Protein AF-A0A7C8ZM82-F1 (afdb_monomer_lite)

Foldseek 3Di:
DPDDDPCPCVVVVLVVVVVVCVVVVHPDDSVNSVPPDDDDFQAADDPDPPCPVLVVVVLVVCCVVPPDPDDDPVVPDDCHSHHPVDDPVVSVVVVVVVVVVVVVPDDPDDDDDDDPPDDDDDDPDDDDDD

Organism: Opuntia streptacantha (NCBI:txid393608)

pLDDT: mean 81.99, std 19.68, range [35.41, 97.06]

Sequence (130 aa):
LEGADPRRLEPEIRKFVVDIYREEGRKEDKKAISQIPFLIPKVPQQRDDKECGNYVLYYIKLFIESAPETFSISKGYPYFMTRDWFDPKSVDHFRNKLEKEQSKKMPVTNSSSLSLQKLRKRGDIISLDD

InterPro domains:
  IPR003653 Ulp1 protease family, C-terminal catalytic domain [PF02902] (40-104)
  IPR038765 Papain-like cysteine peptidase superfamily [SSF54001] (11-98)

Structure (mmCIF, N/CA/C/O backbone):
data_AF-A0A7C8ZM82-F1
#
_entry.id   AF-A0A7C8ZM82-F1
#
loop_
_atom_site.group_PDB
_atom_site.id
_atom_site.type_symbol
_atom_site.label_atom_id
_atom_site.label_alt_id
_atom_site.label_comp_id
_atom_site.label_asym_id
_atom_site.label_entity_id
_atom_site.label_seq_id
_atom_site.pdbx_PDB_ins_code
_atom_site.Cartn_x
_atom_site.Cartn_y
_atom_site.Cartn_z
_atom_site.occupancy
_atom_site.B_iso_or_equiv
_atom_site.auth_seq_id
_atom_site.auth_comp_id
_atom_site.auth_asym_id
_atom_site.auth_atom_id
_atom_site.pdbx_PDB_model_num
ATOM 1 N N . LEU A 1 1 ? 12.440 -12.060 -4.966 1.00 55.78 1 LEU A N 1
ATOM 2 C CA . LEU A 1 1 ? 12.395 -11.997 -3.490 1.00 55.78 1 LEU A CA 1
ATOM 3 C C . LEU A 1 1 ? 11.018 -12.448 -3.023 1.00 55.78 1 LEU A C 1
ATOM 5 O O . LEU A 1 1 ? 10.078 -11.676 -3.098 1.00 55.78 1 LEU A O 1
ATOM 9 N N . GLU A 1 2 ? 10.899 -13.690 -2.571 1.00 56.69 2 GLU A N 1
ATOM 10 C CA . GLU A 1 2 ? 9.748 -14.200 -1.819 1.00 56.69 2 GLU A CA 1
ATOM 11 C C . GLU A 1 2 ? 10.345 -14.926 -0.615 1.00 56.69 2 GLU A C 1
ATOM 13 O O . GLU A 1 2 ? 11.202 -15.789 -0.789 1.00 56.69 2 GLU A O 1
ATOM 18 N N . GLY A 1 3 ? 10.002 -14.521 0.605 1.00 66.00 3 GLY A N 1
ATOM 19 C CA . GLY A 1 3 ? 10.610 -15.135 1.792 1.00 66.00 3 GLY A CA 1
ATOM 20 C C . GLY A 1 3 ? 10.276 -14.458 3.114 1.00 66.00 3 GLY A C 1
ATOM 21 O O . GLY A 1 3 ? 10.403 -15.073 4.166 1.00 66.00 3 GLY A O 1
ATOM 22 N N . ALA A 1 4 ? 9.803 -13.214 3.080 1.00 75.94 4 ALA A N 1
ATOM 23 C CA . ALA A 1 4 ? 9.220 -12.571 4.246 1.00 75.94 4 ALA A CA 1
ATOM 24 C C . ALA A 1 4 ? 7.723 -12.882 4.335 1.00 75.94 4 ALA A C 1
ATOM 26 O O . ALA A 1 4 ? 7.007 -12.694 3.352 1.00 75.94 4 ALA A O 1
ATOM 27 N N . ASP A 1 5 ? 7.247 -13.286 5.515 1.00 88.88 5 ASP A N 1
ATOM 28 C CA . ASP A 1 5 ? 5.812 -13.333 5.793 1.00 88.88 5 ASP A CA 1
ATOM 29 C C . ASP A 1 5 ? 5.222 -11.913 5.660 1.00 88.88 5 ASP A C 1
ATOM 31 O O . ASP A 1 5 ? 5.629 -11.013 6.408 1.00 88.88 5 ASP A O 1
ATOM 35 N N . PRO A 1 6 ? 4.277 -11.675 4.729 1.00 88.56 6 PRO A N 1
ATOM 36 C CA . PRO A 1 6 ? 3.654 -10.365 4.560 1.00 88.56 6 PRO A CA 1
ATOM 37 C C . PRO A 1 6 ? 2.847 -9.915 5.789 1.00 88.56 6 PRO A C 1
ATOM 39 O O . PRO A 1 6 ? 2.544 -8.730 5.905 1.00 88.56 6 PRO A O 1
ATOM 42 N N . ARG A 1 7 ? 2.513 -10.824 6.718 1.00 93.75 7 ARG A N 1
ATOM 43 C CA . ARG A 1 7 ? 1.779 -10.524 7.958 1.00 93.75 7 ARG A CA 1
ATOM 44 C C . ARG A 1 7 ? 2.668 -10.221 9.158 1.00 93.75 7 ARG A C 1
ATOM 46 O O . ARG A 1 7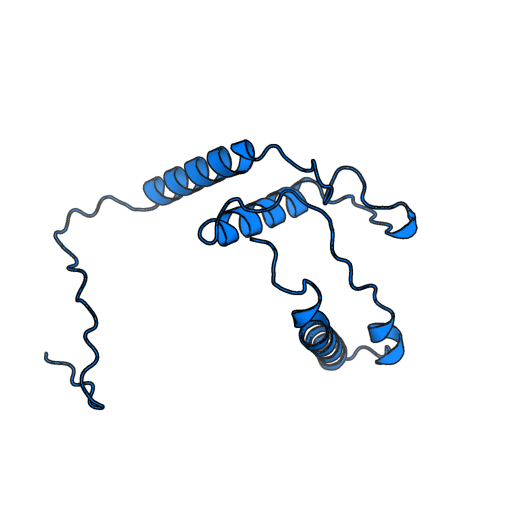 ? 2.148 -9.861 10.208 1.00 93.75 7 ARG A O 1
ATOM 53 N N . ARG A 1 8 ? 3.995 -10.280 9.020 1.00 95.06 8 ARG A N 1
ATOM 54 C CA . ARG A 1 8 ? 4.929 -10.095 10.148 1.00 95.06 8 ARG A CA 1
ATOM 55 C C . ARG A 1 8 ? 4.795 -8.757 10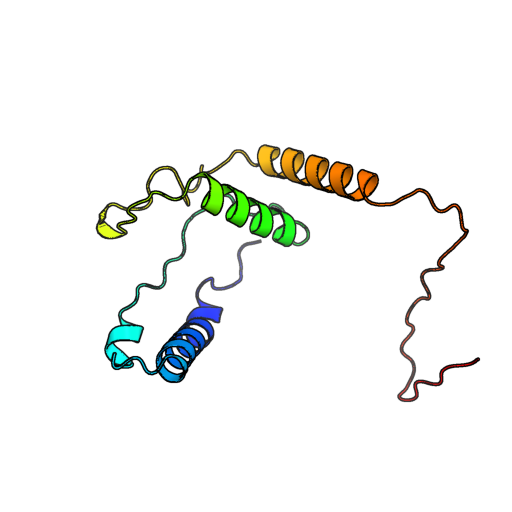.890 1.00 95.06 8 ARG A C 1
ATOM 57 O O . ARG A 1 8 ? 5.219 -8.683 12.029 1.00 95.06 8 ARG A O 1
ATOM 64 N N . LEU A 1 9 ? 4.267 -7.719 10.232 1.00 94.44 9 LEU A N 1
ATOM 65 C CA . LEU A 1 9 ? 4.044 -6.384 10.813 1.00 94.44 9 LEU A CA 1
ATOM 66 C C . LEU A 1 9 ? 2.591 -6.158 11.262 1.00 94.44 9 LEU A C 1
ATOM 68 O O . LEU A 1 9 ? 2.256 -5.077 11.742 1.00 94.44 9 LEU A O 1
ATOM 72 N N . GLU A 1 10 ? 1.699 -7.135 11.063 1.00 95.38 10 GLU A N 1
ATOM 73 C CA . GLU A 1 10 ? 0.292 -7.017 11.453 1.00 95.38 10 GLU A CA 1
ATOM 74 C C . GLU A 1 10 ? 0.125 -6.674 12.951 1.00 95.38 10 GLU A C 1
ATOM 76 O O . GLU A 1 10 ? -0.661 -5.767 13.247 1.00 95.38 10 GLU A O 1
ATOM 81 N N . PRO A 1 11 ? 0.857 -7.294 13.904 1.00 95.00 11 PRO A N 1
ATOM 82 C CA . PRO A 1 11 ? 0.731 -6.961 15.326 1.00 95.00 11 PRO A CA 1
ATOM 83 C C . PRO A 1 11 ? 1.081 -5.501 15.647 1.00 95.00 11 PRO A C 1
ATOM 85 O O . PRO A 1 11 ? 0.334 -4.823 16.358 1.00 95.00 11 PRO A O 1
ATOM 88 N N . GLU A 1 12 ? 2.186 -4.992 15.101 1.00 96.62 12 GLU A N 1
ATOM 89 C CA . GLU A 1 12 ? 2.668 -3.628 15.323 1.00 96.62 12 GLU A CA 1
ATOM 90 C C . GLU A 1 12 ? 1.731 -2.600 14.689 1.00 96.62 12 GLU A C 1
ATOM 92 O O . GLU A 1 12 ? 1.405 -1.594 15.321 1.00 96.62 12 GLU A O 1
ATOM 97 N N . ILE A 1 13 ? 1.232 -2.876 13.478 1.00 96.25 13 ILE A N 1
ATOM 98 C CA . ILE A 1 13 ? 0.248 -2.022 12.801 1.00 96.25 13 ILE A CA 1
ATOM 99 C C . ILE A 1 13 ? -1.049 -1.964 13.615 1.00 96.25 13 ILE A C 1
ATOM 101 O O . ILE A 1 13 ? -1.584 -0.880 13.838 1.00 96.25 13 ILE A O 1
ATOM 105 N N . ARG A 1 14 ? -1.547 -3.102 14.120 1.00 95.50 14 ARG A N 1
ATOM 106 C CA . ARG A 1 14 ? -2.758 -3.127 14.957 1.00 95.50 14 ARG A CA 1
ATOM 107 C C . ARG A 1 14 ? -2.578 -2.338 16.246 1.00 95.50 14 ARG A C 1
ATOM 109 O O . ARG A 1 14 ? -3.480 -1.593 16.623 1.00 95.50 14 ARG A O 1
ATOM 116 N N . LYS A 1 15 ? -1.422 -2.469 16.902 1.00 95.50 15 LYS A N 1
ATOM 117 C CA . LYS A 1 15 ? -1.096 -1.670 18.087 1.00 95.50 15 LYS A CA 1
ATOM 118 C C . LYS A 1 15 ? -1.104 -0.175 17.759 1.00 95.50 15 LYS A C 1
ATOM 120 O O . LYS A 1 15 ? -1.754 0.584 18.467 1.00 95.50 15 LYS A O 1
ATOM 125 N N . PHE A 1 16 ? -0.462 0.219 16.661 1.00 96.44 16 PHE A N 1
ATOM 126 C CA . PHE A 1 16 ? -0.429 1.609 16.213 1.00 96.44 16 PHE A CA 1
ATOM 127 C C . PHE A 1 16 ? -1.835 2.184 15.979 1.00 96.44 16 PHE A C 1
ATOM 129 O O . PHE A 1 16 ? -2.136 3.271 16.463 1.00 96.44 16 PHE A O 1
ATOM 136 N N . VAL A 1 17 ? -2.736 1.435 15.328 1.00 96.06 17 VAL A N 1
ATOM 137 C CA . VAL A 1 17 ? -4.135 1.867 15.138 1.00 96.06 17 VAL A CA 1
ATOM 138 C C . VAL A 1 17 ? -4.875 2.015 16.472 1.00 96.06 17 VAL A C 1
ATOM 140 O O . VAL A 1 17 ? -5.598 2.989 16.665 1.00 96.06 17 VAL A O 1
ATOM 143 N N . VAL A 1 18 ? -4.689 1.080 17.410 1.00 95.44 18 VAL A N 1
ATOM 144 C CA . VAL A 1 18 ? -5.282 1.175 18.757 1.00 95.44 18 VAL A CA 1
ATOM 145 C C . VAL A 1 18 ? -4.798 2.422 19.496 1.00 95.44 18 VAL A C 1
ATOM 147 O O . VAL A 1 18 ? -5.593 3.069 20.179 1.00 95.44 18 VAL A O 1
ATOM 150 N N . ASP A 1 19 ? -3.514 2.750 19.378 1.00 95.69 19 ASP A N 1
ATOM 151 C CA . ASP A 1 19 ? -2.939 3.921 20.031 1.00 95.69 19 ASP A CA 1
ATOM 152 C C . ASP A 1 19 ? -3.482 5.218 19.403 1.00 95.69 19 ASP A C 1
ATOM 154 O O . ASP A 1 19 ? -3.923 6.083 20.151 1.00 95.69 19 ASP A O 1
ATOM 158 N N . ILE A 1 20 ? -3.619 5.308 18.069 1.00 96.50 20 ILE A N 1
ATOM 159 C CA . ILE A 1 20 ? -4.297 6.444 17.406 1.00 96.50 20 ILE A CA 1
ATOM 160 C C . ILE A 1 20 ? -5.713 6.645 17.957 1.00 96.50 20 ILE A C 1
ATOM 162 O O . ILE A 1 20 ? -6.063 7.749 18.361 1.00 96.50 20 ILE A O 1
ATOM 166 N N . TYR A 1 21 ? -6.525 5.584 18.016 1.00 95.50 21 TYR A N 1
ATOM 167 C CA . TYR A 1 21 ? -7.906 5.692 18.501 1.00 95.50 21 TYR A CA 1
ATOM 168 C C . TYR A 1 21 ? -7.962 6.201 19.944 1.00 95.50 21 TYR A C 1
ATOM 170 O O . TYR A 1 21 ? -8.823 7.010 20.286 1.00 95.50 21 TYR A O 1
ATOM 178 N N . ARG A 1 22 ? -7.034 5.744 20.791 1.00 94.19 22 ARG A N 1
ATOM 179 C CA . ARG A 1 22 ? -6.942 6.198 22.180 1.00 94.19 22 ARG A CA 1
ATOM 180 C C . ARG A 1 22 ? -6.575 7.676 22.269 1.00 94.19 22 ARG A C 1
ATOM 182 O O . ARG A 1 22 ? -7.246 8.401 22.996 1.00 94.19 22 ARG A O 1
ATOM 189 N N . GLU A 1 23 ? -5.538 8.099 21.551 1.00 96.31 23 GLU A N 1
ATOM 190 C CA . GLU A 1 23 ? -5.066 9.490 21.561 1.00 96.31 23 GLU A CA 1
ATOM 191 C C . GLU A 1 23 ? -6.113 10.451 20.974 1.00 96.31 23 GLU A C 1
ATOM 193 O O . GLU A 1 23 ? -6.280 11.564 21.463 1.00 96.31 23 GLU A O 1
ATOM 198 N N . GLU A 1 24 ? -6.898 10.002 19.992 1.00 95.94 24 GLU A N 1
ATOM 199 C CA . GLU A 1 24 ? -8.032 10.755 19.437 1.00 95.94 24 GLU A CA 1
ATOM 200 C C . GLU A 1 24 ? -9.283 10.752 20.343 1.00 95.94 24 GLU A C 1
ATOM 202 O O . GLU A 1 24 ? -10.312 11.326 19.984 1.00 95.94 24 GLU A O 1
ATOM 207 N N . GLY A 1 25 ? -9.240 10.103 21.515 1.00 94.69 25 GLY A N 1
ATOM 208 C CA . GLY A 1 25 ? -10.370 10.033 22.450 1.00 94.69 25 GLY A CA 1
ATOM 209 C C . GLY A 1 25 ? -11.568 9.227 21.929 1.00 94.69 25 GLY A C 1
ATOM 210 O O . GLY A 1 25 ? -12.699 9.415 22.391 1.00 94.69 25 GLY A O 1
ATOM 211 N N . ARG A 1 26 ? -11.340 8.338 20.956 1.00 94.00 26 ARG A N 1
ATOM 212 C CA . ARG A 1 26 ? -12.368 7.482 20.355 1.00 94.00 26 ARG A CA 1
ATOM 213 C C . ARG A 1 26 ? -12.843 6.421 21.351 1.00 94.00 26 ARG A C 1
ATOM 215 O O . ARG A 1 26 ? -12.087 5.962 22.206 1.00 94.00 26 ARG A O 1
ATOM 222 N N . LYS A 1 27 ? -14.122 6.042 21.262 1.00 92.75 27 LYS A N 1
ATOM 223 C CA . LYS A 1 27 ? -14.788 5.148 22.237 1.00 92.75 27 LYS A CA 1
ATOM 224 C C . LYS A 1 27 ? -14.847 3.692 21.778 1.00 92.75 27 LYS A C 1
ATOM 226 O O . LYS A 1 27 ? -15.312 2.835 22.528 1.00 92.75 27 LYS A O 1
ATOM 231 N N . GLU A 1 28 ? -14.441 3.417 20.544 1.00 92.44 28 GLU A N 1
ATOM 232 C CA . GLU A 1 28 ? -14.440 2.085 19.963 1.00 92.44 28 GLU A CA 1
ATOM 233 C C . GLU A 1 28 ? -13.540 1.142 20.767 1.00 92.44 28 GLU A C 1
ATOM 235 O O . GLU A 1 28 ? -12.388 1.440 21.082 1.00 92.44 28 GLU A O 1
ATOM 240 N N . ASP A 1 29 ? -14.081 -0.031 21.082 1.00 89.94 29 ASP A N 1
ATOM 241 C CA . ASP A 1 29 ? -13.358 -1.074 21.796 1.00 89.94 29 ASP A CA 1
ATOM 242 C C . ASP A 1 29 ? -12.220 -1.655 20.935 1.00 89.94 29 ASP A C 1
ATOM 244 O O . ASP A 1 29 ? -12.329 -1.798 19.714 1.00 89.94 29 ASP A O 1
ATOM 248 N N . LYS A 1 30 ? -11.144 -2.101 21.590 1.00 90.31 30 LYS A N 1
ATOM 249 C CA . LYS A 1 30 ? -10.042 -2.850 20.974 1.00 90.31 30 LYS A CA 1
ATOM 250 C C . LYS A 1 30 ? -10.537 -4.062 20.184 1.00 90.31 30 LYS A C 1
ATOM 252 O O . LYS A 1 30 ? -9.932 -4.395 19.167 1.00 90.31 30 LYS A O 1
ATOM 257 N N . LYS A 1 31 ? -11.631 -4.714 20.608 1.00 92.19 31 LYS A N 1
ATOM 258 C CA . LYS A 1 31 ? -12.248 -5.809 19.841 1.00 92.19 31 LYS A CA 1
ATOM 259 C C . LYS A 1 31 ? -12.818 -5.329 18.510 1.00 92.19 31 LYS A C 1
ATOM 261 O O . LYS A 1 31 ? -12.694 -6.042 17.525 1.00 92.19 31 LYS A O 1
ATOM 266 N N . ALA A 1 32 ? -13.417 -4.140 18.455 1.00 91.69 32 ALA A N 1
ATOM 267 C CA . ALA A 1 32 ? -13.898 -3.569 17.198 1.00 91.69 32 ALA A CA 1
ATOM 268 C C . ALA A 1 32 ? -12.720 -3.250 16.263 1.00 91.69 32 ALA A C 1
ATOM 270 O O . ALA A 1 32 ? -12.747 -3.617 15.091 1.00 91.69 32 ALA A O 1
ATOM 271 N N . ILE A 1 33 ? -11.642 -2.672 16.803 1.00 91.50 33 ILE A N 1
ATOM 272 C CA . ILE A 1 33 ? -10.413 -2.377 16.048 1.00 91.50 33 ILE A CA 1
ATOM 273 C C . ILE A 1 33 ? -9.753 -3.669 15.533 1.00 91.50 33 ILE A C 1
ATOM 275 O O . ILE A 1 33 ? -9.256 -3.714 14.407 1.00 91.50 33 ILE A O 1
ATOM 279 N N . SER A 1 34 ? -9.784 -4.761 16.306 1.00 91.00 34 SER A N 1
ATOM 280 C CA . SER A 1 34 ? -9.236 -6.050 15.863 1.00 91.00 34 SER A CA 1
ATOM 281 C C . SER A 1 34 ? -10.030 -6.695 14.723 1.00 91.00 34 SER A C 1
ATOM 283 O O . SER A 1 34 ? -9.459 -7.487 13.976 1.00 91.00 34 SER A O 1
ATOM 285 N N . GLN A 1 35 ? -11.304 -6.325 14.537 1.00 92.75 35 GLN A N 1
ATOM 286 C CA . GLN A 1 35 ? -12.102 -6.766 13.388 1.00 92.75 35 GLN A CA 1
ATOM 287 C C . GLN A 1 35 ? -11.777 -6.011 12.094 1.00 92.75 35 GLN A C 1
ATOM 289 O O . GLN A 1 35 ? -12.237 -6.430 11.033 1.00 92.75 35 GLN A O 1
ATOM 294 N N . ILE A 1 36 ? -10.981 -4.933 12.141 1.00 91.81 36 ILE A N 1
ATOM 295 C CA . ILE A 1 36 ? -10.524 -4.260 10.921 1.00 91.81 36 ILE A CA 1
ATOM 296 C C . ILE A 1 36 ? -9.715 -5.275 10.090 1.00 91.81 36 ILE A C 1
ATOM 298 O O . ILE A 1 36 ? -8.717 -5.819 10.597 1.00 91.81 36 ILE A O 1
ATOM 302 N N . PRO A 1 37 ? -10.124 -5.559 8.836 1.00 91.44 37 PRO A N 1
ATOM 303 C CA . PRO A 1 37 ? -9.442 -6.537 7.999 1.00 91.44 37 PRO A CA 1
ATOM 304 C C . PRO A 1 37 ? -8.002 -6.115 7.697 1.00 91.44 37 PRO A C 1
ATOM 306 O O . PRO A 1 37 ? -7.757 -5.004 7.232 1.00 91.44 37 PRO A O 1
ATOM 309 N N . 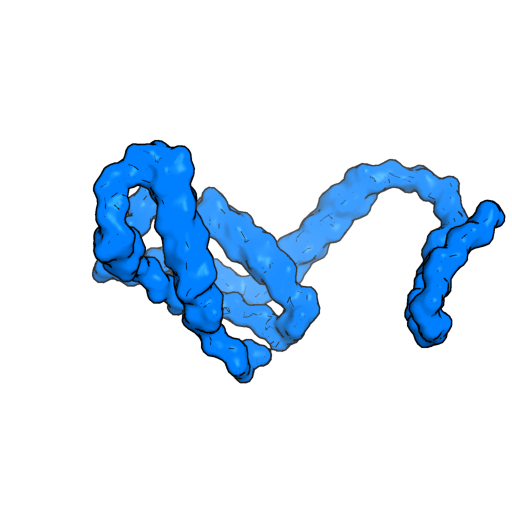PHE A 1 38 ? -7.050 -7.026 7.906 1.00 92.38 38 PHE A N 1
ATOM 310 C CA . PHE A 1 38 ? -5.666 -6.850 7.466 1.00 92.38 38 PHE A CA 1
ATOM 311 C C . PHE A 1 38 ? -5.477 -7.538 6.114 1.00 92.38 38 PHE A C 1
ATOM 313 O O . PHE A 1 38 ? -5.438 -8.772 6.025 1.00 92.38 38 PHE A O 1
ATOM 320 N N . LEU A 1 39 ? -5.426 -6.735 5.052 1.00 90.50 39 LEU A N 1
ATOM 321 C CA . LEU A 1 39 ? -5.418 -7.226 3.679 1.00 90.50 39 LEU A CA 1
ATOM 322 C C . LEU A 1 39 ? -4.033 -7.133 3.046 1.00 90.50 39 LEU A C 1
ATOM 324 O O . LEU A 1 39 ? -3.363 -6.108 3.142 1.00 90.50 39 LEU A O 1
ATOM 328 N N . ILE A 1 40 ? -3.652 -8.193 2.333 1.00 91.38 40 ILE A N 1
ATOM 329 C CA . ILE A 1 40 ? -2.425 -8.256 1.537 1.00 91.38 40 ILE A CA 1
ATOM 330 C C . ILE A 1 40 ? -2.817 -8.267 0.052 1.00 91.38 40 ILE A C 1
ATOM 332 O O . ILE A 1 40 ? -3.094 -9.343 -0.491 1.00 91.38 40 ILE A O 1
ATOM 336 N N . PRO A 1 41 ? -2.888 -7.099 -0.611 1.00 91.50 41 PRO A N 1
ATOM 337 C CA . PRO A 1 41 ? -3.200 -7.032 -2.033 1.00 91.50 41 PRO A CA 1
ATOM 338 C C . PRO A 1 41 ? -2.102 -7.718 -2.851 1.00 91.50 41 PRO A C 1
ATOM 340 O O . PRO A 1 41 ? -0.916 -7.675 -2.515 1.00 91.50 41 PRO A O 1
ATOM 343 N N . LYS A 1 42 ? -2.489 -8.346 -3.960 1.00 91.75 42 LYS A N 1
ATOM 344 C CA . LYS A 1 42 ? -1.537 -8.902 -4.923 1.00 91.75 42 LYS A CA 1
ATOM 345 C C . LYS A 1 42 ? -1.263 -7.831 -5.966 1.00 91.75 42 LYS A C 1
ATOM 347 O O . LYS A 1 42 ? -2.074 -7.676 -6.859 1.00 91.75 42 LYS A O 1
ATOM 352 N N . VAL A 1 43 ? -0.154 -7.110 -5.838 1.00 94.00 43 VAL A N 1
ATOM 353 C CA . VAL A 1 43 ? 0.274 -6.035 -6.759 1.00 94.00 43 VAL A CA 1
ATOM 354 C C . VAL A 1 43 ? 1.529 -6.445 -7.543 1.00 94.00 43 VAL A C 1
ATOM 356 O O . VAL A 1 43 ? 2.179 -7.410 -7.119 1.00 94.00 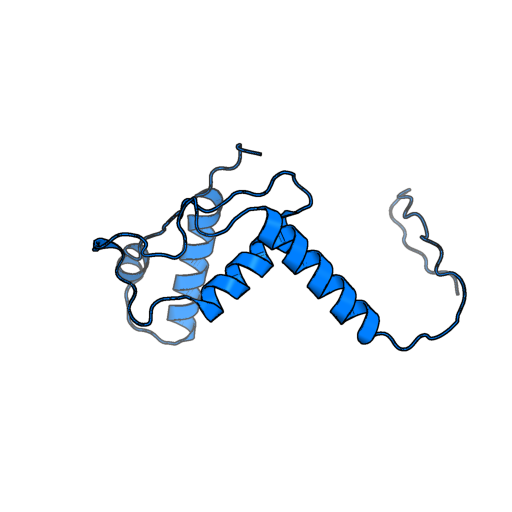43 VAL A O 1
ATOM 359 N N . PRO A 1 44 ? 1.906 -5.768 -8.649 1.00 95.19 44 PRO A N 1
ATOM 360 C CA . PRO A 1 44 ? 3.182 -6.030 -9.318 1.00 95.19 44 PRO A CA 1
ATOM 361 C C . PRO A 1 44 ? 4.342 -5.938 -8.321 1.00 95.19 44 PRO A C 1
ATOM 363 O O . PRO A 1 44 ? 4.449 -4.949 -7.609 1.00 95.19 44 PRO A O 1
ATOM 366 N N . GLN A 1 45 ? 5.188 -6.965 -8.229 1.00 92.75 45 GLN A N 1
ATOM 367 C CA . GLN A 1 45 ? 6.268 -7.028 -7.236 1.00 92.75 45 GLN A CA 1
ATOM 368 C C . GLN A 1 45 ? 7.586 -6.472 -7.792 1.00 92.75 45 GLN A C 1
ATOM 370 O O . GLN A 1 45 ? 7.856 -6.574 -8.989 1.00 92.75 45 GLN A O 1
ATOM 375 N N . GLN A 1 46 ? 8.420 -5.918 -6.908 1.00 91.62 46 GLN A N 1
ATOM 376 C CA . GLN A 1 46 ? 9.767 -5.448 -7.246 1.00 91.62 46 GLN A CA 1
ATOM 377 C C . GLN A 1 46 ? 10.655 -6.576 -7.795 1.00 91.62 46 GLN A C 1
ATOM 379 O O . GLN A 1 46 ? 10.521 -7.739 -7.402 1.00 91.62 46 GLN A O 1
ATOM 384 N N . ARG A 1 47 ? 11.586 -6.223 -8.686 1.00 90.25 47 ARG A N 1
ATOM 385 C CA . ARG A 1 47 ? 12.449 -7.189 -9.386 1.00 90.25 47 ARG A CA 1
ATOM 386 C C . ARG A 1 47 ? 13.630 -7.634 -8.520 1.00 90.25 47 ARG A C 1
ATOM 388 O O . ARG A 1 47 ? 14.005 -8.805 -8.550 1.00 90.25 47 ARG A O 1
ATOM 395 N N . ASP A 1 48 ? 14.172 -6.718 -7.721 1.00 89.38 48 ASP A N 1
ATOM 396 C CA . ASP A 1 48 ? 15.320 -6.931 -6.834 1.00 89.38 48 ASP A CA 1
ATOM 397 C C . ASP A 1 48 ? 15.125 -6.260 -5.459 1.00 89.38 48 ASP A C 1
ATOM 399 O O . ASP A 1 48 ? 14.043 -5.770 -5.143 1.00 89.38 48 ASP A O 1
ATOM 403 N N . ASP A 1 49 ? 16.145 -6.288 -4.600 1.00 86.50 49 ASP A N 1
ATOM 404 C CA . ASP A 1 49 ? 16.138 -5.740 -3.237 1.00 86.50 49 ASP A CA 1
ATOM 405 C C . ASP A 1 49 ? 16.452 -4.235 -3.153 1.00 86.50 49 ASP A C 1
ATOM 407 O O . ASP A 1 49 ? 16.396 -3.658 -2.067 1.00 86.50 49 ASP A O 1
ATOM 411 N N . LYS A 1 50 ? 16.735 -3.582 -4.283 1.00 90.25 50 LYS A N 1
ATOM 412 C CA . LYS A 1 50 ? 17.145 -2.171 -4.369 1.00 90.25 50 LYS A CA 1
ATOM 413 C C . LYS A 1 50 ? 16.023 -1.262 -4.852 1.00 90.25 50 LYS A C 1
ATOM 415 O O . LYS A 1 50 ? 16.044 -0.065 -4.581 1.00 90.25 50 LYS A O 1
ATOM 420 N N . GLU A 1 51 ? 15.030 -1.809 -5.547 1.00 92.25 51 GLU A N 1
ATOM 421 C CA . GLU A 1 51 ? 13.940 -1.019 -6.130 1.00 92.25 51 GLU A CA 1
ATOM 422 C C . GLU A 1 51 ? 12.755 -0.756 -5.186 1.00 92.25 51 GLU A C 1
ATOM 424 O O . GLU A 1 51 ? 11.829 -0.038 -5.567 1.00 92.25 51 GLU A O 1
ATOM 429 N N . CYS A 1 52 ? 12.761 -1.283 -3.957 1.00 92.38 52 CYS A N 1
ATOM 430 C CA . CYS A 1 52 ? 11.603 -1.233 -3.053 1.00 92.38 52 CYS A CA 1
ATOM 431 C C . CYS A 1 52 ? 11.045 0.183 -2.840 1.00 92.38 52 CYS A C 1
ATOM 433 O O . CYS A 1 52 ? 9.833 0.387 -2.913 1.00 92.38 52 CYS A O 1
ATOM 435 N N . GLY A 1 53 ? 11.922 1.176 -2.666 1.00 93.00 53 GLY A N 1
ATOM 436 C CA . GLY A 1 53 ? 11.526 2.576 -2.506 1.00 93.00 53 GLY A CA 1
ATOM 437 C C . GLY A 1 53 ? 10.799 3.136 -3.732 1.00 93.00 53 GLY A C 1
ATOM 438 O O . GLY A 1 53 ? 9.793 3.826 -3.583 1.00 93.00 53 GLY A O 1
ATOM 439 N N . ASN A 1 54 ? 11.240 2.782 -4.944 1.00 94.94 54 ASN A N 1
ATOM 440 C CA . ASN A 1 54 ? 10.601 3.229 -6.186 1.00 94.94 54 ASN A CA 1
ATOM 441 C C . ASN A 1 54 ? 9.189 2.652 -6.322 1.00 94.94 54 ASN A C 1
ATOM 443 O O . ASN A 1 54 ? 8.262 3.379 -6.678 1.00 94.94 54 ASN A O 1
ATOM 447 N N . TYR A 1 55 ? 9.014 1.369 -5.994 1.00 95.81 55 TYR A N 1
ATOM 448 C CA . TYR A 1 55 ? 7.702 0.721 -6.017 1.00 95.81 55 TYR A CA 1
ATOM 449 C C . TYR A 1 55 ? 6.768 1.312 -4.957 1.00 95.81 55 TYR A C 1
ATOM 451 O O . TYR A 1 55 ? 5.635 1.643 -5.289 1.00 95.81 55 TYR A O 1
ATOM 459 N N . VAL A 1 56 ? 7.238 1.532 -3.720 1.00 95.44 56 VAL A N 1
ATOM 460 C CA . VAL A 1 56 ? 6.435 2.173 -2.658 1.00 95.44 56 VAL A CA 1
ATOM 461 C C . VAL A 1 56 ? 5.943 3.554 -3.091 1.00 95.44 56 VAL A C 1
ATOM 463 O O . VAL A 1 56 ? 4.750 3.838 -2.996 1.00 95.44 56 VAL A O 1
ATOM 466 N N . LEU A 1 57 ? 6.834 4.397 -3.621 1.00 96.50 57 LEU A N 1
ATOM 467 C CA . LEU A 1 57 ? 6.460 5.724 -4.114 1.00 96.50 57 LEU A CA 1
ATOM 468 C C . LEU A 1 57 ? 5.465 5.645 -5.277 1.00 96.50 57 LEU A C 1
ATOM 470 O O . LEU A 1 57 ? 4.525 6.439 -5.344 1.00 96.50 57 LEU A O 1
ATOM 474 N N . TYR A 1 58 ? 5.643 4.678 -6.176 1.00 97.06 58 TYR A N 1
ATOM 475 C CA . TYR A 1 58 ? 4.741 4.499 -7.305 1.00 97.06 58 TYR A CA 1
ATOM 476 C C . TYR A 1 58 ? 3.357 3.987 -6.878 1.00 97.06 58 TYR A C 1
ATOM 478 O O . TYR A 1 58 ? 2.352 4.485 -7.382 1.00 97.06 58 TYR A O 1
ATOM 486 N N . TYR A 1 59 ? 3.276 3.087 -5.890 1.00 96.88 59 TYR A N 1
ATOM 487 C CA . TYR A 1 59 ? 2.000 2.673 -5.297 1.00 96.88 59 TYR A CA 1
ATOM 488 C C . TYR A 1 59 ? 1.250 3.857 -4.690 1.00 96.88 59 TYR A C 1
ATOM 490 O O . TYR A 1 59 ? 0.055 3.999 -4.927 1.00 96.88 59 TYR A O 1
ATOM 498 N N . ILE A 1 60 ? 1.943 4.724 -3.942 1.00 96.69 60 ILE A N 1
ATOM 499 C CA . ILE A 1 60 ? 1.344 5.922 -3.334 1.00 96.69 60 ILE A CA 1
ATOM 500 C C . ILE A 1 60 ? 0.809 6.858 -4.421 1.00 96.69 60 ILE A C 1
ATOM 502 O O . ILE A 1 60 ? -0.326 7.319 -4.320 1.00 96.69 60 ILE A O 1
ATOM 506 N N . LYS A 1 61 ? 1.585 7.097 -5.489 1.00 96.50 61 LYS A N 1
ATOM 507 C CA . LYS A 1 61 ? 1.139 7.896 -6.641 1.00 96.50 61 LYS A CA 1
ATOM 508 C C . LYS A 1 61 ? -0.154 7.336 -7.240 1.00 96.50 61 LYS A C 1
ATOM 510 O O . LYS A 1 61 ? -1.125 8.072 -7.371 1.00 96.50 61 LYS A O 1
ATOM 515 N N . LEU A 1 62 ? -0.173 6.049 -7.593 1.00 95.94 62 LEU A N 1
ATOM 516 C CA . LEU A 1 62 ? -1.347 5.424 -8.211 1.00 95.94 62 LEU A CA 1
ATOM 517 C C . LEU A 1 62 ? -2.545 5.377 -7.261 1.00 95.94 62 LEU A C 1
ATOM 519 O O . LEU A 1 62 ? -3.679 5.527 -7.701 1.00 95.94 62 LEU A O 1
ATOM 523 N N . PHE A 1 63 ? -2.312 5.196 -5.962 1.00 94.88 63 PHE A N 1
ATOM 524 C CA . PHE A 1 63 ? -3.377 5.254 -4.969 1.00 94.88 63 PHE A CA 1
ATOM 525 C C . PHE A 1 63 ? -4.015 6.647 -4.931 1.00 94.88 63 PHE A C 1
ATOM 527 O O . PHE A 1 63 ? -5.230 6.757 -5.014 1.00 94.88 63 PHE A O 1
ATOM 534 N N . ILE A 1 64 ? -3.215 7.715 -4.878 1.00 94.94 64 ILE A N 1
ATOM 535 C CA . ILE A 1 64 ? -3.732 9.093 -4.870 1.00 94.94 64 ILE A CA 1
ATOM 536 C C . ILE A 1 64 ? -4.482 9.422 -6.170 1.00 94.94 64 ILE A C 1
ATOM 538 O O . ILE A 1 64 ? -5.498 10.108 -6.134 1.00 94.94 64 ILE A O 1
ATOM 542 N N . GLU A 1 65 ? -4.000 8.940 -7.317 1.00 93.69 65 GLU A N 1
ATOM 543 C CA . GLU A 1 65 ? -4.592 9.242 -8.627 1.00 93.69 65 GLU A CA 1
ATOM 544 C C . GLU A 1 65 ? -5.822 8.395 -8.972 1.00 93.69 65 GLU A C 1
ATOM 546 O O . GLU A 1 65 ? -6.620 8.797 -9.815 1.00 93.69 65 GLU A O 1
ATOM 551 N N . SER A 1 66 ? -5.938 7.186 -8.421 1.00 90.31 66 SER A N 1
ATOM 552 C CA . SER A 1 66 ? -6.886 6.178 -8.913 1.00 90.31 66 SER A CA 1
ATOM 553 C C . SER A 1 66 ? -7.680 5.472 -7.817 1.00 90.31 66 SER A C 1
ATOM 555 O O . SER A 1 66 ? -8.494 4.608 -8.143 1.00 90.31 66 SER A O 1
ATOM 557 N N . ALA A 1 67 ? -7.492 5.793 -6.533 1.00 91.75 67 ALA A N 1
ATOM 558 C CA . ALA A 1 67 ? -8.331 5.209 -5.491 1.00 91.75 67 ALA A CA 1
ATOM 559 C C . ALA A 1 67 ? -9.817 5.516 -5.772 1.00 91.75 67 ALA A C 1
ATOM 561 O O . ALA A 1 67 ? -10.166 6.659 -6.073 1.00 91.75 67 ALA A O 1
ATOM 562 N N . PRO A 1 68 ? -10.704 4.511 -5.699 1.00 89.69 68 PRO A N 1
ATOM 563 C CA . PRO A 1 68 ? -12.128 4.738 -5.870 1.00 89.69 68 PRO A CA 1
ATOM 564 C C . PRO A 1 68 ? -12.660 5.571 -4.701 1.00 89.69 68 PRO A C 1
ATOM 566 O O . PRO A 1 68 ? -12.283 5.339 -3.553 1.00 89.69 68 PRO A O 1
ATOM 569 N N . GLU A 1 69 ? -13.600 6.478 -4.976 1.00 88.25 69 GLU A N 1
ATOM 570 C CA . GLU A 1 69 ? -14.267 7.274 -3.931 1.00 88.25 69 GLU A CA 1
ATOM 571 C C . GLU A 1 69 ? -14.939 6.385 -2.877 1.00 88.25 69 GLU A C 1
ATOM 573 O O . GLU A 1 69 ? -14.928 6.682 -1.686 1.00 88.25 69 GLU A O 1
ATOM 578 N N . THR A 1 70 ? -15.507 5.258 -3.319 1.00 86.19 70 THR A N 1
ATOM 579 C CA . THR A 1 70 ? -16.061 4.227 -2.442 1.00 86.19 70 THR A CA 1
ATOM 580 C C . THR A 1 70 ? -15.304 2.923 -2.635 1.00 86.19 70 THR A C 1
ATOM 582 O O . THR A 1 70 ? -15.387 2.284 -3.684 1.00 86.19 70 THR A O 1
ATOM 585 N N . PHE A 1 71 ? -14.605 2.490 -1.589 1.00 84.44 71 PHE A N 1
ATOM 586 C CA . PHE A 1 71 ? -13.919 1.206 -1.561 1.00 84.44 71 PHE A CA 1
ATOM 587 C C . PHE A 1 71 ? -14.725 0.176 -0.762 1.00 84.44 71 PHE A C 1
ATOM 589 O O . PHE A 1 71 ? -15.132 0.430 0.370 1.00 84.44 71 PHE A O 1
ATOM 596 N N . SER A 1 72 ? -14.950 -1.006 -1.341 1.00 84.12 72 SER A N 1
ATOM 597 C CA . SER A 1 72 ? -15.648 -2.105 -0.672 1.00 84.12 72 SER A CA 1
ATOM 598 C C . SER A 1 72 ? -14.943 -3.429 -0.925 1.00 84.12 72 SER A C 1
ATOM 600 O O . SER A 1 72 ? -14.977 -3.969 -2.026 1.00 84.12 72 SER A O 1
ATOM 602 N N . ILE A 1 73 ? -14.350 -3.975 0.135 1.00 80.38 73 ILE A N 1
ATOM 603 C CA . ILE A 1 73 ? -13.581 -5.226 0.096 1.00 80.38 73 ILE A CA 1
ATOM 604 C C . ILE A 1 73 ? -14.461 -6.417 -0.299 1.00 80.38 73 ILE A C 1
ATOM 606 O O . ILE A 1 73 ? -13.988 -7.335 -0.963 1.00 80.38 73 ILE A O 1
ATOM 610 N N . SER A 1 74 ? -15.747 -6.411 0.072 1.00 84.25 74 SER A N 1
ATOM 611 C CA . SER A 1 74 ? -16.676 -7.499 -0.265 1.00 84.25 74 SER A CA 1
ATOM 612 C C . SER A 1 74 ? -16.915 -7.635 -1.771 1.00 84.25 74 SER A C 1
ATOM 614 O O . SER A 1 74 ? -17.315 -8.703 -2.225 1.00 84.25 74 SER A O 1
ATOM 616 N N . LYS A 1 75 ? -16.632 -6.582 -2.548 1.00 82.50 75 LYS A N 1
ATOM 617 C CA . LYS A 1 75 ? -16.667 -6.584 -4.016 1.00 82.50 75 LYS A CA 1
ATOM 618 C C . LYS A 1 75 ? -15.287 -6.832 -4.647 1.00 82.50 75 LYS A C 1
ATOM 620 O O . LYS A 1 75 ? -15.161 -6.764 -5.865 1.00 82.50 75 LYS A O 1
ATOM 625 N N . GLY A 1 76 ? -14.274 -7.139 -3.834 1.00 82.88 76 GLY A N 1
ATOM 626 C CA . GLY A 1 76 ? -12.886 -7.312 -4.255 1.00 82.88 76 GLY A CA 1
ATOM 627 C C . GLY A 1 76 ? -12.143 -5.991 -4.471 1.00 82.88 76 GLY A C 1
ATOM 628 O O . GLY A 1 76 ? -12.641 -4.906 -4.170 1.00 82.88 76 GLY A O 1
ATOM 629 N N . TYR A 1 77 ? -10.921 -6.096 -4.992 1.00 81.81 77 TYR A N 1
ATOM 630 C CA . TYR A 1 77 ? -10.179 -4.938 -5.482 1.00 81.81 77 TYR A CA 1
ATOM 631 C C . TYR A 1 77 ? -10.693 -4.580 -6.888 1.00 81.81 77 TYR A C 1
ATOM 633 O O . TYR A 1 77 ? -10.730 -5.469 -7.741 1.00 81.81 77 TYR A O 1
ATOM 641 N N . PRO A 1 78 ? -11.113 -3.325 -7.145 1.00 80.62 78 PRO A N 1
ATOM 642 C CA . PRO A 1 78 ? -11.451 -2.863 -8.486 1.00 80.62 78 PRO A CA 1
ATOM 643 C C . PRO A 1 78 ? -10.164 -2.687 -9.317 1.00 80.62 78 PRO A C 1
ATOM 645 O O . PRO A 1 78 ? -9.163 -3.339 -9.060 1.00 80.62 78 PRO A O 1
ATOM 648 N N . TYR A 1 79 ? -10.151 -1.805 -10.312 1.00 86.25 79 TYR A N 1
ATOM 649 C CA . TYR A 1 79 ? -9.019 -1.534 -11.217 1.00 86.25 79 TYR A CA 1
ATOM 650 C C . TYR A 1 79 ? -7.698 -1.061 -10.543 1.00 86.25 79 TYR A C 1
ATOM 652 O O . TYR A 1 79 ? -6.763 -0.673 -11.240 1.00 86.25 79 TYR A O 1
ATOM 660 N N . PHE A 1 80 ? -7.600 -1.058 -9.207 1.00 90.00 80 PHE A N 1
ATOM 661 C CA . PHE A 1 80 ? -6.418 -0.673 -8.432 1.00 90.00 80 PHE A CA 1
ATOM 662 C C . PHE A 1 80 ? -6.056 -1.759 -7.406 1.00 90.00 80 PHE A C 1
ATOM 664 O O . PHE A 1 80 ? -6.919 -2.510 -6.962 1.00 90.00 80 PHE A O 1
ATOM 671 N N . MET A 1 81 ? -4.783 -1.839 -7.005 1.00 92.12 81 MET A N 1
ATOM 672 C CA . MET A 1 81 ? -4.257 -2.862 -6.081 1.00 92.12 81 MET A CA 1
ATOM 673 C C . MET A 1 81 ? -4.414 -4.319 -6.575 1.00 92.12 81 MET A C 1
ATOM 675 O O . MET A 1 81 ? -4.463 -5.254 -5.772 1.00 92.12 81 MET A O 1
ATOM 679 N N . THR A 1 82 ? -4.435 -4.520 -7.897 1.00 92.69 82 THR A N 1
ATOM 680 C CA . THR A 1 82 ? -4.465 -5.831 -8.571 1.00 92.69 82 THR A CA 1
ATOM 681 C C . THR A 1 82 ? -3.090 -6.243 -9.098 1.00 92.69 82 THR A C 1
ATOM 683 O O . THR A 1 82 ? -2.150 -5.449 -9.134 1.00 92.69 82 THR A O 1
ATOM 686 N N . ARG A 1 83 ? -2.941 -7.505 -9.525 1.00 93.19 83 ARG A N 1
ATOM 687 C CA . ARG A 1 83 ? -1.641 -8.062 -9.955 1.00 93.19 83 ARG A CA 1
ATOM 688 C C . ARG A 1 83 ? -1.095 -7.364 -11.201 1.00 93.19 83 ARG A C 1
ATOM 690 O O . ARG A 1 83 ? 0.110 -7.332 -11.408 1.00 93.19 83 ARG A O 1
ATOM 697 N N . ASP A 1 84 ? -1.997 -6.843 -12.011 1.00 93.00 84 ASP A N 1
ATOM 698 C CA . ASP A 1 84 ? -1.800 -6.147 -13.276 1.00 93.00 84 ASP A CA 1
ATOM 699 C C . ASP A 1 84 ? -2.029 -4.633 -13.152 1.00 93.00 84 ASP A C 1
ATOM 701 O O . ASP A 1 84 ? -2.203 -3.958 -14.161 1.00 93.00 84 ASP A O 1
ATOM 705 N N . TRP A 1 85 ? -1.997 -4.087 -11.927 1.00 95.12 85 TRP A N 1
ATOM 706 C CA . TRP A 1 85 ? -2.277 -2.671 -11.658 1.00 95.12 85 TRP A CA 1
ATOM 707 C C . TRP A 1 85 ? -1.428 -1.709 -12.506 1.00 95.12 85 TRP A C 1
ATOM 709 O O . TRP A 1 85 ? -1.870 -0.610 -12.831 1.00 95.12 85 TRP A O 1
ATOM 719 N N . PHE A 1 86 ? -0.219 -2.115 -12.895 1.00 95.44 86 PHE A N 1
ATOM 720 C CA . PHE A 1 86 ? 0.606 -1.380 -13.846 1.00 95.44 86 PHE A CA 1
ATOM 721 C C . PHE A 1 86 ? 1.617 -2.290 -14.548 1.00 95.44 86 PHE A C 1
ATOM 723 O O . PHE A 1 86 ? 2.035 -3.319 -14.013 1.00 95.44 86 PHE A O 1
ATOM 730 N N . ASP A 1 87 ? 2.069 -1.862 -15.730 1.00 94.75 87 ASP A N 1
ATOM 731 C CA . ASP A 1 87 ? 3.210 -2.477 -16.410 1.00 94.75 87 ASP A CA 1
ATOM 732 C C . ASP A 1 87 ? 4.517 -2.139 -15.666 1.00 94.75 87 ASP A C 1
ATOM 734 O O . ASP A 1 87 ? 4.749 -0.957 -15.379 1.00 94.75 87 ASP A O 1
ATOM 738 N N . PRO A 1 88 ? 5.410 -3.109 -15.388 1.00 90.31 88 PRO A N 1
ATOM 739 C CA . PRO A 1 88 ? 6.663 -2.862 -14.676 1.00 90.31 88 PRO A CA 1
ATOM 740 C C . PRO A 1 88 ? 7.544 -1.757 -15.276 1.00 90.31 88 PRO A C 1
ATOM 742 O O . PRO A 1 88 ? 8.264 -1.101 -14.525 1.00 90.31 88 PRO A O 1
ATOM 745 N N . LYS A 1 89 ? 7.505 -1.512 -16.594 1.00 93.31 89 LYS A N 1
ATOM 746 C CA . LYS A 1 89 ? 8.261 -0.424 -17.246 1.00 93.31 89 LYS A CA 1
ATOM 747 C C . LYS A 1 89 ? 7.756 0.960 -16.837 1.00 93.31 89 LYS A C 1
ATOM 749 O O . LYS A 1 89 ? 8.486 1.945 -16.945 1.00 93.31 89 LYS A O 1
ATOM 754 N N . SER A 1 90 ? 6.526 1.053 -16.337 1.00 95.44 90 SER A N 1
ATOM 755 C CA . SER A 1 90 ? 5.956 2.303 -15.827 1.00 95.44 90 SER A CA 1
ATOM 756 C C . SER A 1 90 ? 6.717 2.816 -14.602 1.00 95.44 90 SER A C 1
ATOM 758 O O . SER A 1 90 ? 6.886 4.027 -14.453 1.00 95.44 90 SER A O 1
ATOM 760 N N . VAL A 1 91 ? 7.250 1.908 -13.773 1.00 95.50 91 VAL A N 1
ATOM 761 C CA . VAL A 1 91 ? 8.104 2.262 -12.627 1.00 95.50 91 VAL A CA 1
ATOM 762 C C . VAL A 1 91 ? 9.438 2.836 -13.107 1.00 95.50 91 VAL A C 1
ATOM 764 O O . VAL A 1 91 ? 9.892 3.846 -12.574 1.00 95.50 91 VAL A O 1
ATOM 767 N N . ASP A 1 92 ? 10.027 2.260 -14.160 1.00 95.00 92 ASP A N 1
ATOM 768 C CA . ASP A 1 92 ? 11.266 2.772 -14.759 1.00 95.00 92 ASP A CA 1
ATOM 769 C C . ASP A 1 92 ? 11.065 4.195 -15.307 1.00 95.00 92 ASP A C 1
ATOM 771 O O . ASP A 1 92 ? 11.862 5.099 -15.046 1.00 95.00 92 ASP A O 1
ATOM 775 N N . HIS A 1 93 ? 9.957 4.429 -16.022 1.00 96.06 93 HIS A N 1
ATOM 776 C CA . HIS A 1 93 ? 9.607 5.762 -16.515 1.00 96.06 93 HIS A CA 1
ATOM 777 C C . HIS A 1 93 ? 9.396 6.762 -15.368 1.00 96.06 93 HIS A C 1
ATOM 779 O O . HIS A 1 93 ? 9.888 7.892 -15.428 1.00 96.06 93 HIS A O 1
ATOM 785 N N . PHE A 1 94 ? 8.697 6.342 -14.312 1.00 95.75 94 PHE A N 1
ATOM 786 C CA . PHE A 1 94 ? 8.471 7.150 -13.119 1.00 95.75 94 PHE A CA 1
ATOM 787 C C . PHE A 1 94 ? 9.782 7.533 -12.421 1.00 95.75 94 PHE A C 1
ATOM 789 O O . PHE A 1 94 ? 9.993 8.717 -12.155 1.00 95.75 94 PHE A O 1
ATOM 796 N N . ARG A 1 95 ? 10.693 6.577 -12.200 1.00 94.62 95 ARG A N 1
ATOM 797 C CA . ARG A 1 95 ? 12.013 6.826 -11.601 1.00 94.62 95 ARG A CA 1
ATOM 798 C C . ARG A 1 95 ? 12.816 7.835 -12.420 1.00 94.62 95 ARG A C 1
ATOM 800 O O . ARG A 1 95 ? 13.257 8.848 -11.884 1.00 94.62 95 ARG A O 1
ATOM 807 N N . ASN A 1 96 ? 12.920 7.619 -13.731 1.00 95.38 96 ASN A N 1
ATOM 808 C CA . ASN A 1 96 ? 13.654 8.518 -14.624 1.00 95.38 96 ASN A CA 1
ATOM 809 C C . ASN A 1 96 ? 13.059 9.938 -14.622 1.00 95.38 96 ASN A C 1
ATOM 811 O O . ASN A 1 96 ? 13.781 10.926 -14.758 1.00 95.38 96 ASN A O 1
ATOM 815 N N . LYS A 1 97 ? 11.732 10.063 -14.482 1.00 95.19 97 LYS A N 1
ATOM 816 C CA . LYS A 1 97 ? 11.070 11.362 -14.321 1.00 95.19 97 LYS A CA 1
ATOM 817 C C . LYS A 1 97 ? 11.452 12.010 -12.988 1.00 95.19 97 LYS A C 1
ATOM 819 O O . LYS A 1 97 ? 11.812 13.183 -12.991 1.00 95.19 97 LYS A O 1
ATOM 824 N N . LEU A 1 98 ? 11.414 11.270 -11.878 1.00 92.44 98 LEU A N 1
ATOM 825 C CA . LEU A 1 98 ? 11.807 11.783 -10.560 1.00 92.44 98 LEU A CA 1
ATOM 826 C C . LEU A 1 98 ? 13.258 12.275 -10.532 1.00 92.44 98 LEU A C 1
ATOM 828 O O . LEU A 1 98 ? 13.513 13.350 -9.998 1.00 92.44 98 LEU A O 1
ATOM 832 N N . GLU A 1 99 ? 14.189 11.527 -11.121 1.00 93.38 99 GLU A N 1
ATOM 833 C CA . GLU A 1 99 ? 15.603 11.915 -11.213 1.00 93.38 99 GLU A CA 1
ATOM 834 C C . GLU A 1 99 ? 15.766 13.238 -11.971 1.00 93.38 99 GLU A C 1
ATOM 836 O O . GLU A 1 99 ? 16.406 14.165 -11.476 1.00 93.38 99 GLU A O 1
ATOM 841 N N . LYS A 1 100 ? 15.097 13.381 -13.123 1.00 95.12 100 LYS A N 1
ATOM 842 C CA . LYS A 1 100 ? 15.102 14.631 -13.898 1.00 95.12 100 LYS A CA 1
ATOM 843 C C . LYS A 1 100 ? 14.552 15.812 -13.101 1.00 95.12 100 LYS A C 1
ATOM 845 O O . LYS A 1 100 ? 15.111 16.903 -13.174 1.00 95.12 100 LYS A O 1
ATOM 850 N N . GLU A 1 101 ? 13.464 15.622 -12.356 1.00 91.62 101 GLU A N 1
ATOM 851 C CA . GLU A 1 101 ? 12.889 16.686 -11.523 1.00 91.62 101 GLU A CA 1
ATOM 852 C C . GLU A 1 101 ? 13.799 17.070 -10.347 1.00 91.62 101 GLU A C 1
ATOM 854 O O . GLU A 1 101 ? 13.850 18.240 -9.974 1.00 91.62 101 GLU A O 1
ATOM 859 N N . GLN A 1 102 ? 14.558 16.126 -9.787 1.00 87.00 102 GLN A N 1
ATOM 860 C CA . GLN A 1 102 ? 15.551 16.416 -8.748 1.00 87.00 102 GLN A CA 1
ATOM 861 C C . GLN A 1 102 ? 16.745 17.196 -9.304 1.00 87.00 102 GLN A C 1
ATOM 863 O O . GLN A 1 102 ? 17.153 18.189 -8.703 1.00 87.00 102 GLN A O 1
ATOM 868 N N . SER A 1 103 ? 17.253 16.823 -10.483 1.00 88.88 103 SER A N 1
ATOM 869 C CA . SER A 1 103 ? 18.356 17.542 -11.134 1.00 88.88 103 SER A CA 1
ATOM 870 C C . SER A 1 103 ? 17.998 18.987 -11.490 1.00 88.88 103 SER A C 1
ATOM 872 O O . SER A 1 103 ? 18.864 19.851 -11.446 1.00 88.88 103 SER A O 1
ATOM 874 N N . LYS A 1 104 ? 16.727 19.280 -11.796 1.00 82.88 104 LYS A N 1
ATOM 875 C CA . LYS A 1 104 ? 16.252 20.656 -12.043 1.00 82.88 104 LYS A CA 1
ATOM 87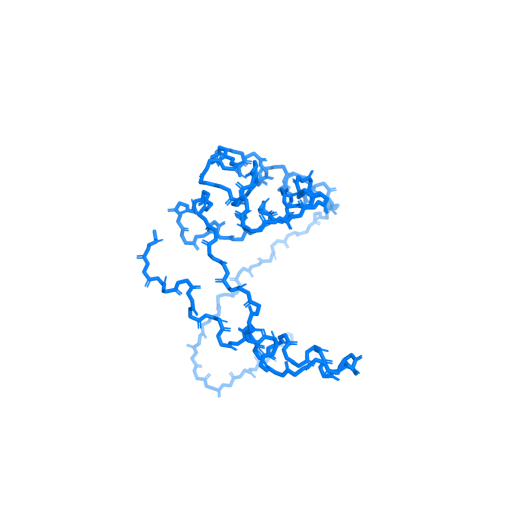6 C C . LYS A 1 104 ? 16.210 21.523 -10.782 1.00 82.88 104 LYS A C 1
ATOM 878 O O . LYS A 1 104 ? 16.243 22.744 -10.888 1.00 82.88 104 LYS A O 1
ATOM 883 N N . LYS A 1 105 ? 16.077 20.907 -9.604 1.00 70.88 105 LYS A N 1
ATOM 884 C CA . LYS A 1 105 ? 15.949 21.606 -8.316 1.00 70.88 105 LYS A CA 1
ATOM 885 C C . LYS A 1 105 ? 17.291 21.896 -7.648 1.00 70.88 105 LYS A C 1
ATOM 887 O O . LYS A 1 105 ? 17.315 22.644 -6.676 1.00 70.88 105 LYS A O 1
ATOM 892 N N . MET A 1 106 ? 18.391 21.345 -8.161 1.00 61.38 106 MET A N 1
ATOM 893 C CA . MET A 1 106 ? 19.737 21.745 -7.763 1.00 61.38 106 MET A CA 1
ATOM 894 C C . MET A 1 106 ? 20.220 22.876 -8.682 1.00 61.38 106 MET A C 1
ATOM 896 O O . MET A 1 106 ? 20.423 22.631 -9.873 1.00 61.38 106 MET A O 1
ATOM 900 N N . PRO A 1 107 ? 20.437 24.108 -8.179 1.00 55.06 107 PRO A N 1
ATOM 901 C CA . PRO A 1 107 ? 21.288 25.050 -8.888 1.00 55.06 107 PRO A CA 1
ATOM 902 C C . PRO A 1 107 ? 22.661 24.393 -9.030 1.00 55.06 107 PRO A C 1
ATOM 904 O O . PRO A 1 107 ? 23.171 23.820 -8.067 1.00 55.06 107 PRO A O 1
ATOM 907 N N . VAL A 1 108 ? 23.259 24.466 -10.217 1.00 56.69 108 VAL A N 1
ATOM 908 C CA . VAL A 1 108 ? 24.659 24.083 -10.417 1.00 56.69 108 VAL A CA 1
ATOM 909 C C . VAL A 1 108 ? 25.525 25.037 -9.591 1.00 56.69 108 VAL A C 1
ATOM 911 O O . VAL A 1 108 ? 25.940 26.089 -10.068 1.00 56.69 108 VAL A O 1
ATOM 914 N N . THR A 1 109 ? 25.792 24.699 -8.332 1.00 45.69 109 THR A N 1
ATOM 915 C CA . THR A 1 109 ? 26.964 25.204 -7.628 1.00 45.69 109 THR A CA 1
ATOM 916 C C . THR A 1 109 ? 28.134 24.327 -8.037 1.00 45.69 109 THR A C 1
ATOM 918 O O . THR A 1 109 ? 28.293 23.194 -7.588 1.00 45.69 109 THR A O 1
ATOM 921 N N . ASN A 1 110 ? 28.969 24.864 -8.924 1.00 47.91 110 ASN A N 1
ATOM 922 C CA . ASN A 1 110 ? 30.322 24.364 -9.102 1.00 47.91 110 ASN A CA 1
ATOM 923 C C . ASN A 1 110 ? 31.050 24.469 -7.755 1.00 47.91 110 ASN A C 1
ATOM 925 O O . ASN A 1 110 ? 31.468 25.557 -7.368 1.00 47.91 110 ASN A O 1
ATOM 929 N N . SER A 1 111 ? 31.223 23.355 -7.048 1.00 41.84 111 SER A N 1
ATOM 930 C CA . SER A 1 111 ? 32.367 23.186 -6.156 1.00 41.84 111 SER A CA 1
ATOM 931 C C . SER A 1 111 ? 32.673 21.706 -5.935 1.00 41.84 111 SER A C 1
ATOM 933 O O . SER A 1 111 ? 31.866 20.935 -5.426 1.00 41.84 111 SER A O 1
ATOM 935 N N . SER A 1 112 ? 33.854 21.352 -6.428 1.00 47.09 112 SER A N 1
ATOM 936 C CA . SER A 1 112 ? 34.751 20.259 -6.057 1.00 47.09 112 SER A CA 1
ATOM 937 C C . SER A 1 112 ? 34.371 19.339 -4.887 1.00 47.09 112 SER A C 1
ATOM 939 O O . SER A 1 112 ? 34.184 19.775 -3.758 1.00 47.09 112 SER A O 1
ATOM 941 N N . SER A 1 113 ? 34.444 18.038 -5.190 1.00 48.16 113 SER A N 1
ATOM 942 C CA . SER A 1 113 ? 34.839 16.919 -4.320 1.00 48.16 113 SER A CA 1
ATOM 943 C C . SER A 1 113 ? 34.307 16.906 -2.881 1.00 48.16 113 SER A C 1
ATOM 945 O O . SER A 1 113 ? 34.963 17.380 -1.956 1.00 48.16 113 SER A O 1
ATOM 947 N N . LEU A 1 114 ? 33.212 16.180 -2.662 1.00 37.59 114 LEU A N 1
ATOM 948 C CA . LEU A 1 114 ? 32.972 15.538 -1.371 1.00 37.59 114 LEU A CA 1
ATOM 949 C C . LEU A 1 114 ? 33.385 14.072 -1.479 1.00 37.59 114 LEU A C 1
ATOM 951 O O . LEU A 1 114 ? 32.655 13.210 -1.965 1.00 37.59 114 LEU A O 1
ATOM 955 N N . SER A 1 115 ? 34.629 13.834 -1.071 1.00 38.09 115 SER A N 1
ATOM 956 C CA . SER A 1 115 ? 35.212 12.522 -0.837 1.00 38.09 115 SER A CA 1
ATOM 957 C C . SER A 1 115 ? 34.273 11.676 0.018 1.00 38.09 115 SER A C 1
ATOM 959 O O . SER A 1 115 ? 33.936 12.053 1.139 1.00 38.09 115 SER A O 1
ATOM 961 N N . LEU A 1 116 ? 33.898 10.500 -0.488 1.00 42.44 116 LEU A N 1
ATOM 962 C CA . LEU A 1 116 ? 33.344 9.419 0.321 1.00 42.44 116 LEU A CA 1
ATOM 963 C C . LEU A 1 116 ? 34.400 9.017 1.359 1.00 42.44 116 LEU A C 1
ATOM 965 O O . LEU A 1 116 ? 35.246 8.158 1.101 1.00 42.44 116 LEU A O 1
ATOM 969 N N . GLN A 1 117 ? 34.383 9.661 2.526 1.00 41.62 117 GLN A N 1
ATOM 970 C CA . GLN A 1 117 ? 35.169 9.208 3.660 1.00 41.62 117 GLN A CA 1
ATOM 971 C C . GLN A 1 117 ? 34.604 7.863 4.111 1.00 41.62 117 GLN A C 1
ATOM 973 O O . GLN A 1 117 ? 33.503 7.723 4.639 1.00 41.62 117 GLN A O 1
ATOM 978 N N . LYS A 1 118 ? 35.385 6.840 3.789 1.00 42.19 118 LYS A N 1
ATOM 979 C CA . LYS A 1 118 ? 35.156 5.433 4.069 1.00 42.19 118 LYS A CA 1
ATOM 980 C C . LYS A 1 118 ? 35.116 5.251 5.588 1.00 42.19 118 LYS A C 1
ATOM 982 O O . LYS A 1 118 ? 36.161 5.292 6.231 1.00 42.19 118 LYS A O 1
ATOM 987 N N . LEU A 1 119 ? 33.929 5.041 6.161 1.00 36.78 119 LEU A N 1
ATOM 988 C CA . LEU A 1 119 ? 33.787 4.678 7.573 1.00 36.78 119 LEU A CA 1
ATOM 989 C C . LEU A 1 119 ? 34.518 3.346 7.815 1.00 36.78 119 LEU A C 1
ATOM 991 O O . LEU A 1 119 ? 34.026 2.273 7.461 1.00 36.78 119 LEU A O 1
ATOM 995 N N . ARG A 1 120 ? 35.717 3.402 8.402 1.00 40.81 120 ARG A N 1
ATOM 996 C CA . ARG A 1 120 ? 36.437 2.220 8.885 1.00 40.81 120 ARG A CA 1
ATOM 997 C C . ARG A 1 120 ? 36.253 2.135 10.394 1.00 40.81 120 ARG A C 1
ATOM 999 O O . ARG A 1 120 ? 36.935 2.829 11.137 1.00 40.81 120 ARG A O 1
ATOM 1006 N N . LYS A 1 121 ? 35.374 1.241 10.852 1.00 36.34 121 LYS A N 1
ATOM 1007 C CA . LYS A 1 121 ? 35.300 0.859 12.269 1.00 36.34 121 LYS A CA 1
ATOM 1008 C C . LYS A 1 121 ? 36.627 0.219 12.700 1.00 36.34 121 LYS A C 1
ATOM 1010 O O . LYS A 1 121 ? 36.995 -0.841 12.193 1.00 36.34 121 LYS A O 1
ATOM 1015 N N . ARG A 1 122 ? 37.326 0.838 13.650 1.00 35.41 122 ARG A N 1
ATOM 1016 C CA . ARG A 1 122 ? 38.257 0.170 14.571 1.00 35.41 122 ARG A CA 1
ATOM 1017 C C . ARG A 1 122 ? 38.103 0.808 15.947 1.00 35.41 122 ARG A C 1
ATOM 1019 O O . ARG A 1 122 ? 38.597 1.907 16.138 1.00 35.41 122 ARG A O 1
ATOM 1026 N N . GLY A 1 123 ? 37.481 0.077 16.868 1.00 45.22 123 GLY A N 1
ATOM 1027 C CA . GLY A 1 123 ? 37.453 0.416 18.292 1.00 45.22 123 GLY A CA 1
ATOM 1028 C C . GLY A 1 123 ? 36.549 1.591 18.667 1.00 45.22 123 GLY A C 1
ATOM 1029 O O . GLY A 1 123 ? 36.285 2.485 17.867 1.00 45.22 123 GLY A O 1
ATOM 1030 N N . ASP A 1 124 ? 36.054 1.536 19.901 1.00 47.59 124 ASP A N 1
ATOM 1031 C CA . ASP A 1 124 ? 35.152 2.510 20.505 1.00 47.59 124 ASP A CA 1
ATOM 1032 C C . ASP A 1 124 ? 35.923 3.767 20.920 1.00 47.59 124 ASP A C 1
ATOM 1034 O O . ASP A 1 124 ? 36.375 3.847 22.051 1.00 47.59 124 ASP A O 1
ATOM 1038 N N . ILE A 1 125 ? 36.111 4.721 20.007 1.00 46.00 125 ILE A N 1
ATOM 1039 C CA . ILE A 1 125 ? 36.298 6.158 20.283 1.00 46.00 125 ILE A CA 1
ATOM 1040 C C . ILE A 1 125 ? 36.068 6.886 18.952 1.00 46.00 125 ILE A C 1
ATOM 1042 O O . ILE A 1 125 ? 36.744 6.624 17.958 1.00 46.00 125 ILE A O 1
ATOM 1046 N N . ILE A 1 126 ? 35.091 7.793 18.927 1.00 42.62 126 ILE A N 1
ATOM 1047 C CA . ILE A 1 126 ? 34.920 8.773 17.851 1.00 42.62 126 ILE A CA 1
ATOM 1048 C C . ILE A 1 126 ? 35.607 10.045 18.345 1.00 42.62 126 ILE A C 1
ATOM 1050 O O . ILE A 1 126 ? 35.139 10.643 19.309 1.00 42.62 126 ILE A O 1
ATOM 1054 N N . SER A 1 127 ? 36.709 10.432 17.705 1.00 43.78 127 SER A N 1
ATOM 1055 C CA . SER A 1 127 ? 37.270 11.778 17.833 1.00 43.78 127 SER A CA 1
ATOM 1056 C C . SER A 1 127 ? 37.033 12.513 16.518 1.00 43.78 127 SER A C 1
ATOM 1058 O O . SER A 1 127 ? 37.203 11.927 15.446 1.00 43.78 127 SER A O 1
ATOM 1060 N N . LEU A 1 128 ? 36.575 13.758 16.616 1.00 36.81 128 LEU A N 1
ATOM 1061 C CA . LEU A 1 128 ? 36.479 14.704 15.509 1.00 36.81 128 LEU A CA 1
ATOM 1062 C C . LEU A 1 128 ? 37.763 15.536 15.554 1.00 36.81 128 LEU A C 1
ATOM 1064 O O . LEU A 1 128 ? 38.041 16.121 16.598 1.00 36.81 128 LEU A O 1
ATOM 1068 N N . ASP A 1 129 ? 38.539 15.546 14.475 1.00 45.78 129 ASP A N 1
ATOM 1069 C CA . ASP A 1 129 ? 39.641 16.500 14.319 1.0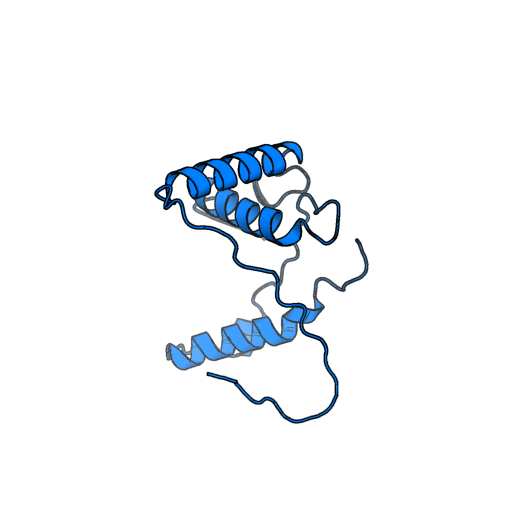0 45.78 129 ASP A CA 1
ATOM 1070 C C . ASP A 1 129 ? 39.108 17.756 13.605 1.00 45.78 129 ASP A C 1
ATOM 1072 O O . ASP A 1 129 ? 38.229 17.638 12.741 1.00 45.78 129 ASP A O 1
ATOM 1076 N N . ASP A 1 130 ? 39.618 18.922 14.017 1.00 45.00 130 ASP A N 1
ATOM 1077 C CA . ASP A 1 130 ? 39.258 20.275 13.548 1.00 45.00 130 ASP A CA 1
ATOM 1078 C C . ASP A 1 130 ? 39.498 20.517 12.043 1.00 45.00 130 ASP A C 1
ATOM 1080 O O . ASP A 1 130 ? 40.512 20.020 11.492 1.00 45.00 130 ASP A O 1
#

Radius of gyration: 21.92 Å; chains: 1; bounding box: 56×40×40 Å

Secondary structure (DSSP, 8-state):
---S-TTTTHHHHHHHHHHHHHHTT----HHHHHTS-------PPPSSSS-HHHHHHHHHHHHHHH--SS--GGG---SSSSTTSS-THHHHHHHHHHHHHHHHHS----------------SS------